Protein AF-Q9HGF5-F1 (afdb_monomer)

Structure (mmCIF, N/CA/C/O backbone):
data_AF-Q9HGF5-F1
#
_entry.id   AF-Q9HGF5-F1
#
loop_
_atom_site.group_PDB
_atom_site.id
_atom_site.type_symbol
_atom_site.label_atom_id
_atom_site.label_alt_id
_atom_site.label_comp_id
_atom_site.label_asym_id
_atom_site.label_entity_id
_atom_site.label_seq_id
_atom_site.pdbx_PDB_ins_code
_atom_site.Cartn_x
_atom_site.Cartn_y
_atom_site.Cartn_z
_atom_site.occupancy
_atom_site.B_iso_or_equiv
_atom_site.auth_seq_id
_atom_site.auth_comp_id
_atom_site.auth_asym_id
_atom_site.auth_atom_id
_atom_site.pdbx_PDB_model_num
ATOM 1 N N . ALA A 1 1 ? -7.464 1.439 -1.654 1.00 63.81 1 ALA A N 1
ATOM 2 C CA . ALA A 1 1 ? -7.317 2.682 -0.854 1.00 63.81 1 ALA A CA 1
ATOM 3 C C . ALA A 1 1 ? -8.628 3.448 -0.689 1.00 63.81 1 ALA A C 1
ATOM 5 O O . ALA A 1 1 ? -8.715 4.280 0.205 1.00 63.81 1 ALA A O 1
ATOM 6 N N . GLU A 1 2 ? -9.646 3.148 -1.495 1.00 67.62 2 GLU A N 1
ATOM 7 C CA . GLU A 1 2 ? -10.925 3.868 -1.530 1.00 67.62 2 GLU A CA 1
ATOM 8 C C . GLU A 1 2 ? -11.661 3.914 -0.186 1.00 67.62 2 GLU A C 1
ATOM 10 O O . GLU A 1 2 ? -12.255 4.931 0.147 1.00 67.62 2 GLU A O 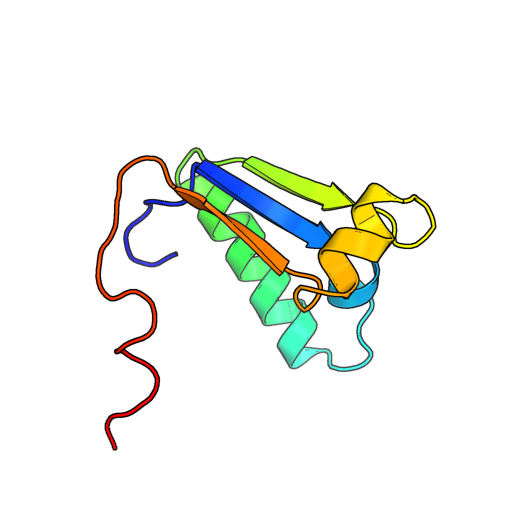1
ATOM 15 N N . TYR A 1 3 ? -11.525 2.877 0.643 1.00 75.44 3 TYR A N 1
ATOM 16 C CA . TYR A 1 3 ? -12.133 2.831 1.978 1.00 75.44 3 TYR A CA 1
ATOM 17 C C . TYR A 1 3 ? -11.296 3.493 3.093 1.00 75.44 3 TYR A C 1
ATOM 19 O O . TYR A 1 3 ? -11.695 3.475 4.257 1.00 75.44 3 TYR A O 1
ATOM 27 N N . GLY A 1 4 ? -10.095 4.015 2.797 1.00 81.94 4 GLY A N 1
ATOM 28 C CA . GLY A 1 4 ? -9.200 4.612 3.808 1.00 81.94 4 GLY A CA 1
ATOM 29 C C . GLY A 1 4 ? -8.767 3.652 4.934 1.00 81.94 4 GLY A C 1
ATOM 30 O O . GLY A 1 4 ? -8.271 4.079 5.982 1.00 81.94 4 GLY A O 1
ATOM 31 N N . ALA A 1 5 ? -8.967 2.347 4.727 1.00 89.00 5 ALA A N 1
ATOM 32 C CA . ALA A 1 5 ? -8.828 1.305 5.738 1.00 89.00 5 ALA A CA 1
ATOM 33 C C . ALA A 1 5 ? -7.384 0.831 5.955 1.00 89.00 5 ALA A C 1
ATOM 35 O O . ALA A 1 5 ? -7.123 0.086 6.894 1.00 89.00 5 ALA A O 1
ATOM 36 N N . ILE A 1 6 ? -6.441 1.243 5.107 1.00 92.81 6 ILE A N 1
ATOM 37 C CA . ILE A 1 6 ? -5.046 0.798 5.183 1.00 92.81 6 ILE A CA 1
ATOM 38 C C . ILE A 1 6 ? -4.346 1.517 6.343 1.00 92.81 6 ILE A C 1
ATOM 40 O O . ILE A 1 6 ? -4.332 2.747 6.403 1.00 92.81 6 ILE A O 1
ATOM 44 N N . ASN A 1 7 ? -3.773 0.745 7.267 1.00 93.50 7 ASN A N 1
ATOM 45 C CA . ASN A 1 7 ? -2.942 1.244 8.363 1.00 93.50 7 ASN A CA 1
ATOM 46 C C . ASN A 1 7 ? -1.461 1.237 7.975 1.00 93.50 7 ASN A C 1
ATOM 48 O O . ASN A 1 7 ? -0.781 2.249 8.103 1.00 93.50 7 ASN A O 1
ATOM 52 N N . TYR A 1 8 ? -0.983 0.108 7.451 1.00 95.31 8 TYR A N 1
ATOM 53 C CA . TYR A 1 8 ? 0.377 -0.031 6.939 1.00 95.31 8 TYR A CA 1
ATOM 54 C C . TYR A 1 8 ? 0.336 -0.562 5.514 1.00 95.31 8 TYR A C 1
ATOM 56 O O . TYR A 1 8 ? -0.298 -1.582 5.255 1.00 95.31 8 TYR A O 1
ATOM 64 N N . LEU A 1 9 ? 1.018 0.119 4.604 1.00 95.00 9 LEU A N 1
ATOM 65 C CA . LEU A 1 9 ? 1.301 -0.345 3.255 1.00 95.00 9 LEU A CA 1
ATOM 66 C C . LEU A 1 9 ? 2.763 -0.794 3.208 1.00 95.00 9 LEU A C 1
ATOM 68 O O . LEU A 1 9 ? 3.648 -0.057 3.636 1.00 95.00 9 LEU A O 1
ATOM 72 N N . LEU A 1 10 ? 3.005 -2.003 2.719 1.00 94.75 10 LEU A N 1
ATOM 73 C CA . LEU A 1 10 ? 4.314 -2.643 2.634 1.00 94.75 10 LEU A CA 1
ATOM 74 C C . LEU A 1 10 ? 4.620 -2.821 1.145 1.00 94.75 10 LEU A C 1
ATOM 76 O O . LEU A 1 10 ? 3.842 -3.467 0.446 1.00 94.75 10 LEU A O 1
ATOM 80 N N . LEU A 1 11 ? 5.717 -2.251 0.652 1.00 94.19 11 LEU A N 1
ATOM 81 C CA . LEU A 1 11 ? 6.155 -2.425 -0.736 1.00 94.19 11 LEU A CA 1
ATOM 82 C C . LEU A 1 11 ? 7.623 -2.827 -0.790 1.00 94.19 11 LEU A C 1
ATOM 84 O O . LEU A 1 11 ? 8.405 -2.423 0.070 1.00 94.19 11 LEU A O 1
ATOM 88 N N . THR A 1 12 ? 8.018 -3.556 -1.826 1.00 94.38 12 THR A N 1
ATOM 89 C CA . THR A 1 12 ? 9.434 -3.768 -2.130 1.00 94.38 12 THR A CA 1
ATOM 90 C C . THR A 1 12 ? 9.997 -2.646 -3.002 1.00 94.38 12 THR A C 1
ATOM 92 O O . THR A 1 12 ? 9.295 -2.030 -3.811 1.00 94.38 12 THR A O 1
ATOM 95 N N . ASP A 1 13 ? 11.294 -2.376 -2.863 1.00 91.69 13 ASP A N 1
ATOM 96 C CA . ASP A 1 13 ? 12.026 -1.448 -3.731 1.00 91.69 13 ASP A CA 1
ATOM 97 C C . ASP A 1 13 ? 11.936 -1.839 -5.214 1.00 91.69 13 ASP A C 1
ATOM 99 O O . ASP A 1 13 ? 11.843 -0.965 -6.077 1.00 91.69 13 ASP A O 1
ATOM 103 N N . LYS A 1 14 ? 11.868 -3.137 -5.513 1.00 89.75 14 LYS A N 1
ATOM 104 C CA . LYS A 1 14 ? 11.679 -3.681 -6.863 1.00 89.75 14 LYS A CA 1
ATOM 105 C C . LYS A 1 14 ? 10.368 -3.242 -7.522 1.00 89.75 14 LYS A C 1
ATOM 107 O O . LYS A 1 14 ? 10.387 -2.863 -8.691 1.00 89.75 14 LYS A O 1
ATOM 112 N N . VAL A 1 15 ? 9.249 -3.219 -6.790 1.00 86.50 15 VAL A N 1
ATOM 113 C CA . VAL A 1 15 ? 7.952 -2.745 -7.320 1.00 86.50 15 VAL A CA 1
ATOM 114 C C . VAL A 1 15 ? 8.028 -1.264 -7.710 1.00 86.50 15 VAL A C 1
ATOM 116 O O . VAL A 1 15 ? 7.519 -0.860 -8.760 1.00 86.50 15 VAL A O 1
ATOM 119 N N . LEU A 1 16 ? 8.733 -0.460 -6.908 1.00 83.75 16 LEU A N 1
ATOM 120 C CA . LEU A 1 16 ? 8.927 0.971 -7.160 1.00 83.75 16 LEU A CA 1
ATOM 121 C C . LEU A 1 16 ? 9.917 1.275 -8.292 1.00 83.75 16 LEU A C 1
ATOM 123 O O . LEU A 1 16 ? 9.836 2.353 -8.876 1.00 83.75 16 LEU A O 1
ATOM 127 N N . HIS A 1 17 ? 10.818 0.349 -8.617 1.00 83.00 17 HIS A N 1
ATOM 128 C CA . HIS A 1 17 ? 11.795 0.483 -9.704 1.00 83.00 17 HIS A CA 1
ATOM 129 C C . HIS A 1 17 ? 11.425 -0.332 -10.952 1.00 83.00 17 HIS A C 1
ATOM 131 O O . HIS A 1 17 ? 12.280 -0.565 -11.802 1.00 83.00 17 HIS A O 1
ATOM 137 N N . SER A 1 18 ? 10.167 -0.760 -11.081 1.00 79.25 18 SER A N 1
ATOM 138 C CA . SER A 1 18 ? 9.697 -1.469 -12.274 1.00 79.25 18 SER A CA 1
ATOM 139 C C . SER A 1 18 ? 9.820 -0.609 -13.545 1.00 79.25 18 SER A C 1
ATOM 141 O O . SER A 1 18 ? 9.582 0.602 -13.522 1.00 79.25 18 SER A O 1
ATOM 143 N N . ASP A 1 19 ? 10.178 -1.247 -14.667 1.00 78.31 19 ASP A N 1
ATOM 144 C CA . ASP A 1 19 ? 10.335 -0.595 -15.983 1.00 78.31 19 ASP A CA 1
ATOM 145 C C . ASP A 1 19 ? 9.019 -0.008 -16.526 1.00 78.31 19 ASP A C 1
ATOM 147 O O . ASP A 1 19 ? 9.011 0.877 -17.386 1.00 78.31 19 ASP A O 1
ATOM 151 N N . ASP A 1 20 ? 7.885 -0.471 -16.003 1.00 85.19 20 ASP A N 1
ATOM 152 C CA . ASP A 1 20 ? 6.566 0.031 -16.351 1.00 85.19 20 ASP A CA 1
ATOM 153 C C . ASP A 1 20 ? 6.250 1.324 -15.578 1.00 85.19 20 ASP A C 1
ATOM 155 O O . ASP A 1 20 ? 5.864 1.340 -14.404 1.00 85.19 20 ASP A O 1
ATOM 159 N N . ILE A 1 21 ? 6.388 2.448 -16.284 1.00 84.69 21 ILE A N 1
ATOM 160 C CA . ILE A 1 21 ? 6.122 3.795 -15.764 1.00 84.69 21 ILE A CA 1
ATOM 161 C C . ILE A 1 21 ? 4.671 3.940 -15.274 1.00 84.69 21 ILE A C 1
ATOM 163 O O . ILE A 1 21 ? 4.429 4.654 -14.294 1.00 84.69 21 ILE A O 1
ATOM 167 N N . ALA A 1 22 ? 3.707 3.279 -15.924 1.00 85.25 22 ALA A N 1
ATOM 168 C CA . ALA A 1 22 ? 2.301 3.359 -15.540 1.00 85.25 22 ALA A CA 1
ATOM 169 C C . ALA A 1 22 ? 2.055 2.619 -14.219 1.00 85.25 22 ALA A C 1
ATOM 171 O O . ALA A 1 22 ? 1.412 3.172 -13.319 1.00 85.25 22 ALA A O 1
ATOM 172 N N . HIS A 1 23 ? 2.636 1.427 -14.060 1.00 83.88 23 HIS A N 1
ATOM 173 C CA . HIS A 1 23 ? 2.600 0.690 -12.795 1.00 83.88 23 HIS A CA 1
ATOM 174 C C . HIS A 1 23 ? 3.254 1.475 -11.660 1.00 83.88 23 HIS A C 1
ATOM 176 O O . HIS A 1 23 ? 2.634 1.677 -10.613 1.00 83.88 23 HIS A O 1
ATOM 182 N N . ARG A 1 24 ? 4.458 2.010 -11.882 1.00 86.06 24 ARG A N 1
ATOM 183 C CA . ARG A 1 24 ? 5.163 2.828 -10.885 1.00 86.06 24 ARG A CA 1
ATOM 184 C C . ARG A 1 24 ? 4.342 4.042 -10.447 1.00 86.06 24 ARG A C 1
ATOM 186 O O . ARG A 1 24 ? 4.232 4.320 -9.254 1.00 86.06 24 ARG A O 1
ATOM 193 N N . GLY A 1 25 ? 3.711 4.735 -11.396 1.00 87.25 25 GLY A N 1
ATOM 194 C CA . GLY A 1 25 ? 2.832 5.868 -11.104 1.00 87.25 25 GLY A CA 1
ATOM 195 C C . GLY A 1 25 ? 1.610 5.489 -10.260 1.00 87.25 25 GLY A C 1
ATOM 196 O O . GLY A 1 25 ? 1.201 6.266 -9.396 1.00 87.25 25 GLY A O 1
ATOM 197 N N . LYS A 1 26 ? 1.042 4.294 -10.468 1.00 89.75 26 LYS A N 1
ATOM 198 C CA . LYS A 1 26 ? -0.084 3.780 -9.671 1.00 89.75 26 LYS A CA 1
ATOM 199 C C . LYS A 1 26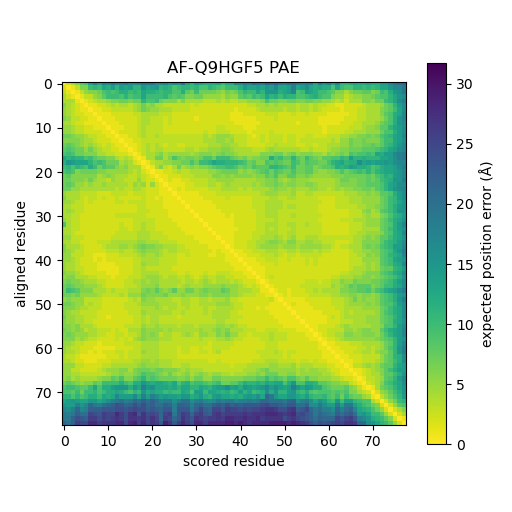 ? 0.324 3.533 -8.217 1.00 89.75 26 LYS A C 1
ATOM 201 O O . LYS A 1 26 ? -0.394 3.965 -7.319 1.00 89.75 26 LYS A O 1
ATOM 206 N N . TYR A 1 27 ? 1.472 2.896 -7.981 1.00 90.44 27 TYR A N 1
ATOM 207 C CA . TYR A 1 27 ? 1.949 2.614 -6.622 1.00 90.44 27 TYR A CA 1
ATOM 208 C C . TYR A 1 27 ? 2.368 3.874 -5.866 1.00 90.44 27 TYR A C 1
ATOM 210 O O . TYR A 1 27 ? 2.047 3.992 -4.688 1.00 90.44 27 TYR A O 1
ATOM 218 N N . LEU A 1 28 ? 2.988 4.848 -6.541 1.00 90.75 28 LEU A N 1
ATOM 219 C CA . LEU A 1 28 ? 3.287 6.152 -5.937 1.00 90.75 28 LEU A CA 1
ATOM 220 C C . LEU A 1 28 ? 2.006 6.867 -5.486 1.00 90.75 28 LEU A C 1
ATOM 222 O O . LEU A 1 28 ? 1.892 7.249 -4.327 1.00 90.75 28 LEU A O 1
ATOM 226 N N . LYS A 1 29 ? 0.991 6.942 -6.358 1.00 91.94 29 LYS A N 1
ATOM 227 C CA . LYS A 1 29 ? -0.317 7.520 -5.995 1.00 91.94 29 LYS A CA 1
ATOM 228 C C . LYS A 1 29 ? -1.006 6.758 -4.863 1.00 91.94 29 LYS A C 1
ATOM 230 O O . LYS A 1 29 ? -1.685 7.362 -4.036 1.00 91.94 29 LYS A O 1
ATOM 235 N N . LEU A 1 30 ? -0.869 5.432 -4.836 1.00 91.38 30 LEU A N 1
ATOM 236 C CA . LEU A 1 30 ? -1.408 4.605 -3.760 1.00 91.38 30 LEU A CA 1
ATOM 237 C C . LEU A 1 30 ? -0.725 4.930 -2.428 1.00 91.38 30 LEU A C 1
ATOM 239 O O . LEU A 1 30 ? -1.408 5.045 -1.414 1.00 91.38 30 LEU A O 1
ATOM 243 N N . MET A 1 31 ? 0.596 5.108 -2.451 1.00 92.44 31 MET A N 1
ATOM 244 C CA . MET A 1 31 ? 1.399 5.495 -1.297 1.00 92.44 31 MET A CA 1
ATOM 245 C C . MET A 1 31 ? 0.928 6.842 -0.735 1.00 92.44 31 MET A C 1
ATOM 247 O O . MET A 1 31 ? 0.528 6.905 0.428 1.00 92.44 31 MET A O 1
ATOM 251 N N . ASP A 1 32 ? 0.825 7.857 -1.600 1.00 93.12 32 ASP A N 1
ATOM 252 C CA . ASP A 1 32 ? 0.313 9.187 -1.247 1.00 93.12 32 ASP A CA 1
ATOM 253 C C . ASP A 1 32 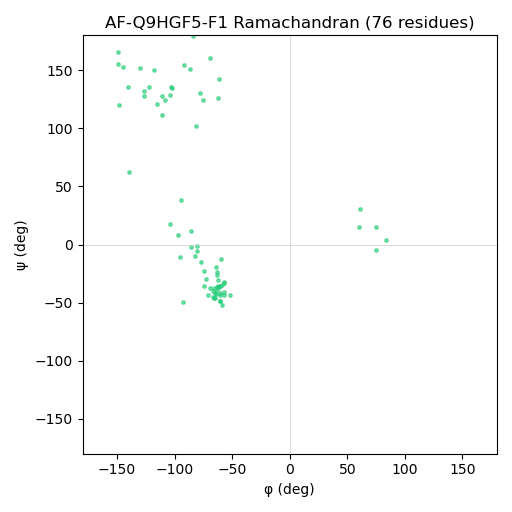? -1.108 9.116 -0.659 1.00 93.12 32 ASP A C 1
ATOM 255 O O . ASP A 1 32 ? -1.436 9.791 0.320 1.00 93.12 32 ASP A O 1
ATOM 259 N N . SER A 1 33 ? -1.971 8.273 -1.237 1.00 92.81 33 SER A N 1
ATOM 260 C CA . SER A 1 33 ? -3.346 8.080 -0.766 1.00 92.81 33 SER A CA 1
ATOM 261 C C . SER A 1 33 ? -3.404 7.429 0.620 1.00 92.81 33 SER A C 1
ATOM 263 O O . SER A 1 33 ? -4.219 7.830 1.453 1.00 92.81 33 SER A O 1
ATOM 265 N N . VAL A 1 34 ? -2.549 6.441 0.899 1.00 93.12 34 VAL A N 1
ATOM 266 C CA . VAL A 1 34 ? -2.485 5.792 2.218 1.00 93.12 34 VAL A CA 1
ATOM 267 C C . VAL A 1 34 ? -1.996 6.771 3.280 1.00 93.12 34 VAL A C 1
ATOM 269 O O . VAL A 1 34 ? -2.614 6.860 4.343 1.00 93.12 34 VAL A O 1
ATOM 272 N N . GLU A 1 35 ? -0.944 7.533 2.987 1.00 92.81 35 GLU A N 1
ATOM 273 C CA . GLU A 1 35 ? -0.403 8.534 3.912 1.00 92.81 35 GLU A CA 1
ATOM 274 C C . GLU A 1 35 ? -1.405 9.665 4.178 1.00 92.81 35 GLU A C 1
ATOM 276 O O . GLU A 1 35 ? -1.632 10.035 5.332 1.00 92.81 35 GLU A O 1
ATOM 281 N N . SER A 1 36 ? -2.106 10.137 3.141 1.00 92.69 36 SER A N 1
ATOM 282 C CA . SER A 1 36 ? -3.168 11.149 3.275 1.00 92.69 36 SER A CA 1
ATOM 283 C C . SER A 1 36 ? -4.344 10.668 4.136 1.00 92.69 36 SER A C 1
ATOM 285 O O . SER A 1 36 ? -4.974 11.463 4.829 1.00 92.69 36 SER A O 1
ATOM 287 N N . ASN A 1 37 ? -4.616 9.360 4.141 1.00 90.94 37 ASN A N 1
ATOM 288 C CA . ASN A 1 37 ? -5.637 8.724 4.979 1.00 90.94 37 ASN A CA 1
ATOM 289 C C . ASN A 1 37 ? -5.127 8.360 6.392 1.00 90.94 37 ASN A C 1
ATOM 291 O O . ASN A 1 37 ? -5.788 7.615 7.129 1.00 90.94 37 ASN A O 1
ATOM 295 N N . GLY A 1 38 ? -3.943 8.847 6.781 1.00 90.81 38 GLY A N 1
ATOM 296 C CA . GLY A 1 38 ? -3.339 8.623 8.096 1.00 90.81 38 GLY A CA 1
ATOM 297 C C . GLY A 1 38 ? -2.757 7.221 8.297 1.00 90.81 38 GLY A C 1
ATOM 298 O O . GLY A 1 38 ? -2.541 6.814 9.438 1.00 90.81 38 GLY A O 1
ATOM 299 N N . GLY A 1 39 ? -2.558 6.461 7.217 1.00 92.88 39 GLY A N 1
ATOM 300 C CA . GLY A 1 39 ? -1.761 5.237 7.225 1.00 92.88 39 GLY A CA 1
ATOM 301 C C . GLY A 1 39 ? -0.269 5.536 7.056 1.00 92.88 39 GLY A C 1
ATOM 302 O O . GLY A 1 39 ? 0.147 6.685 6.920 1.00 92.88 39 GLY A O 1
ATOM 303 N N . LYS A 1 40 ? 0.554 4.490 7.064 1.00 94.94 40 LYS A N 1
ATOM 304 C CA . LYS A 1 40 ? 2.002 4.573 6.841 1.00 94.94 40 LYS A CA 1
ATOM 305 C C . LYS A 1 40 ? 2.402 3.696 5.671 1.00 94.94 40 LYS A C 1
ATOM 307 O O . LYS A 1 40 ? 1.989 2.541 5.613 1.00 94.94 40 LYS A O 1
ATOM 312 N N . ALA A 1 41 ? 3.247 4.210 4.790 1.00 94.88 41 ALA A N 1
ATOM 313 C CA . ALA A 1 41 ? 3.874 3.414 3.751 1.00 94.88 41 ALA A CA 1
ATOM 314 C C . ALA A 1 41 ? 5.325 3.079 4.113 1.00 94.88 41 ALA A C 1
ATOM 316 O O . ALA A 1 41 ? 6.080 3.929 4.581 1.00 94.88 41 ALA A O 1
ATOM 317 N N . LEU A 1 42 ? 5.703 1.819 3.920 1.00 93.94 42 LEU A N 1
ATOM 318 C CA . LEU A 1 42 ? 7.017 1.275 4.240 1.00 93.94 42 LEU A CA 1
ATOM 319 C C . LEU A 1 42 ? 7.586 0.582 3.006 1.00 93.94 42 LEU A C 1
ATOM 321 O O . LEU A 1 42 ? 6.905 -0.228 2.375 1.00 93.94 42 LEU A O 1
ATOM 325 N N . VAL A 1 43 ? 8.845 0.883 2.697 1.00 93.62 43 VAL A N 1
ATOM 326 C CA . VAL A 1 43 ? 9.576 0.270 1.587 1.00 93.62 43 VAL A CA 1
ATOM 327 C C . VAL A 1 43 ? 10.636 -0.674 2.146 1.00 93.62 43 VAL A C 1
ATOM 329 O O . VAL A 1 43 ? 11.477 -0.265 2.947 1.00 93.62 43 VAL A O 1
ATOM 332 N N . PHE A 1 44 ? 10.598 -1.932 1.716 1.00 93.88 44 PHE A N 1
ATOM 333 C CA . PHE A 1 44 ? 11.558 -2.972 2.071 1.00 93.88 44 PHE A CA 1
ATOM 334 C C . PHE A 1 44 ? 12.514 -3.208 0.913 1.00 93.88 44 PHE A C 1
ATOM 336 O O . PHE A 1 44 ? 12.094 -3.323 -0.237 1.00 93.88 44 PHE A O 1
ATOM 343 N N . SER A 1 45 ? 13.805 -3.311 1.214 1.00 92.69 45 SER A N 1
ATOM 344 C CA . SER A 1 45 ? 14.762 -3.705 0.190 1.00 92.69 45 SER A CA 1
ATOM 345 C C . SER A 1 45 ? 14.703 -5.208 -0.037 1.00 92.69 45 SER A C 1
ATOM 347 O O . SER A 1 45 ? 14.808 -5.983 0.915 1.00 92.69 45 SER A O 1
ATOM 349 N N . THR A 1 46 ? 14.605 -5.607 -1.301 1.00 91.38 46 THR A N 1
ATOM 350 C CA . THR A 1 46 ? 14.722 -7.004 -1.753 1.00 91.38 46 THR A CA 1
ATOM 351 C C . THR A 1 46 ? 16.071 -7.647 -1.418 1.00 91.38 46 THR A C 1
ATOM 353 O O . THR A 1 46 ? 16.199 -8.862 -1.471 1.00 91.38 46 THR A O 1
ATOM 356 N N . LEU A 1 47 ? 17.069 -6.857 -1.006 1.00 91.88 47 LEU A N 1
ATOM 357 C CA . LEU A 1 47 ? 18.368 -7.335 -0.519 1.00 91.88 47 LEU A CA 1
ATOM 358 C C . LEU A 1 47 ? 18.350 -7.808 0.948 1.00 91.88 47 LEU A C 1
ATOM 360 O O . LEU A 1 47 ? 19.383 -8.218 1.477 1.00 91.88 47 LEU A O 1
ATOM 364 N N . HIS A 1 48 ? 17.207 -7.717 1.628 1.00 93.25 48 HIS A N 1
ATOM 365 C CA . HIS A 1 48 ? 17.017 -8.175 3.001 1.00 93.25 48 HIS A CA 1
ATOM 366 C C . HIS A 1 48 ? 15.960 -9.285 3.046 1.00 93.25 48 HIS A C 1
ATOM 368 O O . HIS A 1 48 ? 15.016 -9.260 2.260 1.00 93.25 48 HIS A O 1
ATOM 374 N N . SER A 1 49 ? 16.063 -10.211 4.005 1.00 93.19 49 SER A N 1
ATOM 375 C CA . SER A 1 49 ? 15.155 -11.367 4.125 1.00 93.19 49 SER A CA 1
ATOM 376 C C . SER A 1 49 ? 13.673 -10.976 4.120 1.00 93.19 49 SER A C 1
ATOM 378 O O . SER A 1 49 ? 12.885 -11.561 3.392 1.00 93.19 49 SER A O 1
ATOM 380 N N . LEU A 1 50 ? 13.312 -9.917 4.852 1.00 90.75 50 LEU A N 1
ATOM 381 C CA . LEU A 1 50 ? 11.944 -9.375 4.861 1.00 90.75 50 LEU A CA 1
ATOM 382 C C . LEU A 1 50 ? 11.464 -8.894 3.482 1.00 90.75 50 LEU A C 1
ATOM 384 O O . LEU A 1 50 ? 10.284 -9.007 3.167 1.00 90.75 50 LEU A O 1
ATOM 388 N N . GLY A 1 51 ? 12.358 -8.319 2.676 1.00 92.56 51 GLY A N 1
ATOM 389 C CA . GLY A 1 51 ? 12.019 -7.891 1.322 1.00 92.56 51 GLY A CA 1
ATOM 390 C C . GLY A 1 51 ? 11.895 -9.069 0.364 1.00 92.56 51 GLY A C 1
ATOM 391 O O . GLY A 1 51 ? 11.016 -9.040 -0.487 1.00 92.56 51 GLY A O 1
ATOM 392 N N . GLU A 1 52 ? 12.718 -10.110 0.526 1.00 94.12 52 GLU A N 1
ATOM 393 C CA . GLU A 1 52 ? 12.613 -11.350 -0.254 1.00 94.12 52 GLU A CA 1
ATOM 394 C C . GLU A 1 52 ? 11.295 -12.086 0.034 1.00 94.12 52 GLU A C 1
ATOM 396 O O . GLU A 1 52 ? 10.584 -12.458 -0.898 1.00 94.12 52 GLU A O 1
ATOM 401 N N . GLU A 1 53 ? 10.916 -12.222 1.309 1.00 94.25 53 GLU A N 1
ATOM 402 C CA . GLU A 1 53 ? 9.628 -12.808 1.712 1.00 94.25 53 GLU A CA 1
ATOM 403 C C . GLU A 1 53 ? 8.439 -12.008 1.164 1.00 94.25 53 GLU A C 1
ATOM 405 O O . GLU A 1 53 ? 7.482 -12.584 0.644 1.00 94.25 53 GLU A O 1
ATOM 410 N N . LEU A 1 54 ? 8.501 -10.674 1.228 1.00 93.38 54 LEU A N 1
ATOM 411 C CA . LEU A 1 54 ? 7.454 -9.826 0.665 1.00 93.38 54 LEU A CA 1
ATOM 412 C C . LEU A 1 54 ? 7.389 -9.942 -0.866 1.00 93.38 54 LEU A C 1
ATOM 414 O O . LEU A 1 54 ? 6.291 -9.949 -1.418 1.00 93.38 54 LEU A O 1
ATOM 418 N N . ASP A 1 55 ? 8.527 -10.066 -1.556 1.00 92.25 55 ASP A N 1
ATOM 419 C CA . ASP A 1 55 ? 8.580 -10.256 -3.015 1.00 92.25 55 ASP A CA 1
ATOM 420 C C . ASP A 1 55 ? 7.925 -11.581 -3.441 1.00 92.25 55 ASP A C 1
ATOM 422 O O . ASP A 1 55 ? 7.213 -11.622 -4.446 1.00 92.25 55 ASP A O 1
ATOM 426 N N . GLN A 1 56 ? 8.072 -12.643 -2.637 1.00 92.94 56 GLN A N 1
ATOM 427 C CA . GLN A 1 56 ? 7.360 -13.914 -2.846 1.00 92.94 56 GLN A CA 1
ATOM 428 C C . GLN A 1 56 ? 5.834 -13.763 -2.723 1.00 92.94 56 GLN A C 1
ATOM 430 O O . GLN A 1 56 ? 5.088 -14.503 -3.364 1.00 92.94 56 GLN A O 1
ATOM 435 N N . LEU A 1 57 ? 5.367 -12.769 -1.962 1.00 92.00 57 LEU A N 1
ATOM 436 C CA . LEU A 1 57 ? 3.963 -12.367 -1.843 1.00 92.00 57 LEU A CA 1
ATOM 437 C C . LEU A 1 57 ? 3.604 -11.226 -2.811 1.00 92.00 57 LEU A C 1
ATOM 439 O O . LEU A 1 57 ? 2.839 -10.334 -2.458 1.00 92.00 57 LEU A O 1
ATOM 443 N N . THR A 1 58 ? 4.147 -11.243 -4.033 1.00 89.06 58 THR A N 1
ATOM 444 C CA . THR A 1 58 ? 3.966 -10.233 -5.105 1.00 89.06 58 THR A CA 1
ATOM 445 C C . THR A 1 58 ? 4.708 -8.904 -4.922 1.00 89.06 58 THR A C 1
ATOM 447 O O . THR A 1 58 ? 4.697 -8.070 -5.826 1.00 89.06 58 THR A O 1
ATOM 450 N N . GLY A 1 59 ? 5.379 -8.692 -3.788 1.00 89.69 59 GLY A N 1
ATOM 451 C CA . GLY A 1 59 ? 6.131 -7.468 -3.502 1.00 89.69 59 GLY A CA 1
ATOM 452 C C . GLY A 1 59 ? 5.288 -6.320 -2.946 1.00 89.69 59 GLY A C 1
A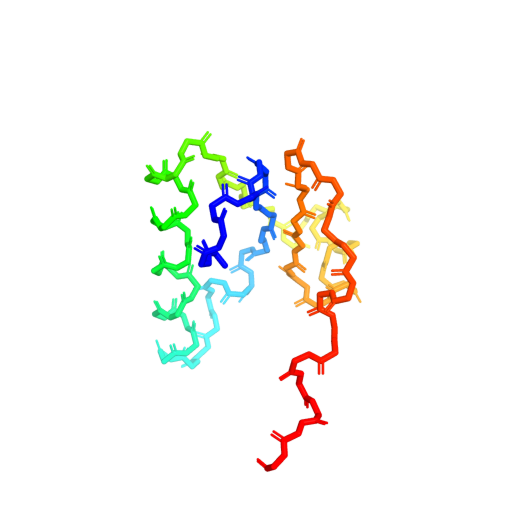TOM 453 O O . GLY A 1 59 ? 5.815 -5.229 -2.718 1.00 89.69 59 GLY A O 1
ATOM 454 N N . ILE A 1 60 ? 3.995 -6.548 -2.698 1.00 91.62 60 ILE A N 1
ATOM 455 C CA . ILE A 1 60 ? 3.098 -5.584 -2.060 1.00 91.62 60 ILE A CA 1
ATOM 456 C C . ILE A 1 60 ? 2.146 -6.274 -1.083 1.00 91.62 60 ILE A C 1
ATOM 458 O O . ILE A 1 60 ? 1.545 -7.297 -1.389 1.00 91.62 60 ILE A O 1
ATOM 462 N N . ALA A 1 61 ? 1.975 -5.680 0.095 1.00 93.12 61 ALA A N 1
ATOM 463 C CA . ALA A 1 61 ? 1.021 -6.137 1.097 1.00 93.12 61 ALA A CA 1
ATOM 464 C C . ALA A 1 61 ? 0.497 -4.960 1.926 1.00 93.12 61 ALA A C 1
ATOM 466 O O . ALA A 1 61 ? 1.053 -3.859 1.908 1.00 93.12 61 ALA A O 1
ATOM 467 N N . CYS A 1 62 ? -0.582 -5.174 2.679 1.00 93.31 62 CYS A N 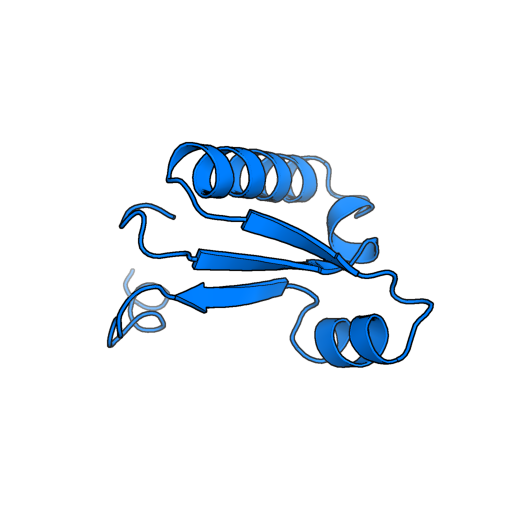1
ATOM 468 C CA . CYS A 1 62 ? -1.089 -4.158 3.591 1.00 93.31 62 CYS A CA 1
ATOM 469 C C . CYS A 1 62 ? -1.683 -4.746 4.872 1.00 93.31 62 CYS A C 1
ATOM 471 O O . CYS A 1 62 ? -2.166 -5.874 4.902 1.00 93.31 62 CYS A O 1
ATOM 473 N N . ILE A 1 63 ? -1.646 -3.947 5.937 1.00 93.12 63 ILE A N 1
ATOM 474 C CA . ILE A 1 63 ? -2.307 -4.211 7.214 1.00 93.12 63 ILE A CA 1
ATOM 475 C C . ILE A 1 63 ? -3.433 -3.197 7.354 1.00 93.12 63 ILE A C 1
ATOM 477 O O . ILE A 1 63 ? -3.208 -1.988 7.229 1.00 93.12 63 ILE A O 1
ATOM 481 N N . LEU A 1 64 ? -4.639 -3.680 7.631 1.00 92.88 64 LEU A N 1
ATOM 482 C CA . LEU A 1 64 ? -5.836 -2.852 7.732 1.00 92.88 64 LEU A CA 1
ATOM 483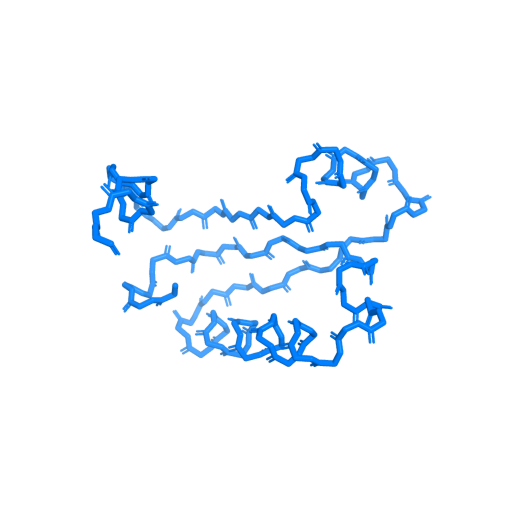 C C . LEU A 1 64 ? -6.092 -2.387 9.170 1.00 92.88 64 LEU A C 1
ATOM 485 O O . LEU A 1 64 ? -5.668 -3.017 10.138 1.00 92.88 64 LEU A O 1
ATOM 489 N N . LYS A 1 65 ? -6.792 -1.260 9.308 1.00 90.31 65 LYS A N 1
ATOM 490 C CA . LYS A 1 65 ? -7.227 -0.681 10.591 1.00 90.31 65 LYS A CA 1
ATOM 491 C C . LYS A 1 65 ? -8.362 -1.489 11.228 1.00 90.31 65 LYS A C 1
ATOM 493 O O . LYS A 1 65 ? -8.502 -1.499 12.445 1.00 90.31 65 LYS A O 1
ATOM 498 N N . TYR A 1 66 ? -9.175 -2.130 10.399 1.00 89.38 66 TYR A N 1
ATOM 499 C CA . TYR A 1 66 ? -10.317 -2.953 10.774 1.00 89.38 66 TYR A CA 1
ATOM 500 C C . TYR A 1 66 ? -10.486 -4.064 9.730 1.00 89.38 66 TYR A C 1
ATOM 502 O O . TYR A 1 66 ? -10.015 -3.902 8.599 1.00 89.38 66 TYR A O 1
ATOM 510 N N . PRO A 1 67 ? -11.110 -5.198 10.088 1.00 87.00 67 PRO A N 1
ATOM 511 C CA . PRO A 1 67 ? -11.360 -6.266 9.132 1.00 87.00 67 PRO A CA 1
ATOM 512 C C . PRO A 1 67 ? -12.279 -5.759 8.017 1.00 87.00 67 PRO A C 1
ATOM 514 O O . PRO A 1 67 ? -13.357 -5.233 8.291 1.00 87.00 67 PRO A O 1
ATOM 517 N N . LEU A 1 68 ? -11.841 -5.923 6.772 1.00 84.50 68 LEU A N 1
ATOM 518 C CA . LEU A 1 68 ? -12.678 -5.785 5.587 1.00 84.50 68 LEU A CA 1
ATOM 519 C C . LEU A 1 68 ? -12.833 -7.184 4.981 1.00 84.50 68 LEU A C 1
ATOM 521 O O . LEU A 1 68 ? -11.825 -7.740 4.540 1.00 84.50 68 LEU A O 1
ATOM 525 N N . PRO A 1 69 ? -14.033 -7.784 5.028 1.00 81.81 69 PRO A N 1
ATOM 526 C CA . PRO A 1 69 ? -14.304 -9.012 4.293 1.00 81.81 69 PRO A CA 1
ATOM 527 C C . PRO A 1 69 ? -14.338 -8.737 2.780 1.00 81.81 69 PRO A C 1
ATOM 529 O O . PRO A 1 69 ? -14.477 -7.586 2.363 1.00 81.81 69 PRO A O 1
ATOM 532 N N . ASP A 1 70 ? -14.178 -9.797 1.987 1.00 78.56 70 ASP A N 1
ATOM 533 C CA . ASP A 1 70 ? -14.447 -9.815 0.540 1.00 78.56 70 ASP A CA 1
ATOM 5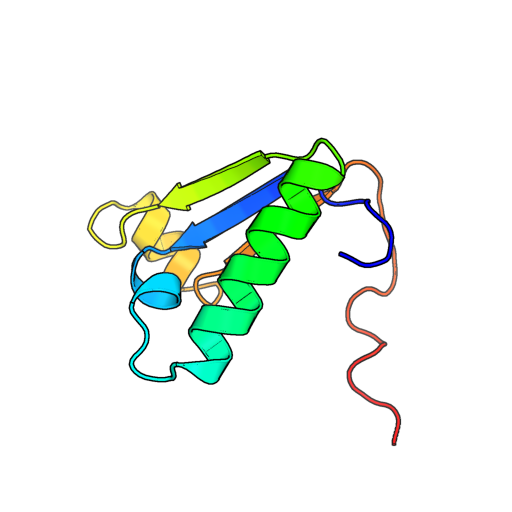34 C C . ASP A 1 70 ? -13.610 -8.838 -0.313 1.00 78.56 70 ASP A C 1
ATOM 536 O O . ASP A 1 70 ? -14.027 -8.373 -1.369 1.00 78.56 70 ASP A O 1
ATOM 540 N N . LEU A 1 71 ? -12.375 -8.550 0.114 1.00 71.56 71 LEU A N 1
ATOM 541 C CA . LEU A 1 71 ? -11.439 -7.676 -0.617 1.00 71.56 71 LEU A CA 1
ATOM 542 C C . LEU A 1 71 ? -11.038 -8.212 -2.000 1.00 71.56 71 LEU A C 1
ATOM 544 O O . LEU A 1 71 ? -10.630 -7.433 -2.861 1.00 71.56 71 LEU A O 1
ATOM 548 N N . ASP A 1 72 ? -11.135 -9.527 -2.189 1.00 68.19 72 ASP A N 1
ATOM 549 C CA . ASP A 1 72 ? -10.713 -10.223 -3.404 1.00 68.19 72 ASP A CA 1
ATOM 550 C C . ASP A 1 72 ? -11.872 -10.439 -4.398 1.00 68.19 72 ASP A C 1
ATOM 552 O O . ASP A 1 72 ? -11.627 -10.814 -5.547 1.00 68.19 72 ASP A O 1
ATOM 556 N N . GLU A 1 73 ? -13.125 -10.191 -3.991 1.00 59.81 73 GLU A N 1
ATOM 557 C CA . GLU A 1 73 ? -14.315 -10.477 -4.812 1.00 59.81 73 GLU A CA 1
ATOM 558 C C . GLU A 1 73 ? -14.553 -9.439 -5.927 1.00 59.81 73 GLU A C 1
ATOM 560 O O . GLU A 1 73 ? -15.237 -9.730 -6.902 1.00 59.81 73 GLU A O 1
ATOM 565 N N . ASP A 1 74 ? -13.907 -8.271 -5.867 1.00 55.75 74 ASP A N 1
ATOM 566 C CA . ASP A 1 74 ? -14.091 -7.181 -6.844 1.00 55.75 74 ASP A CA 1
ATOM 567 C C . ASP A 1 74 ? -13.291 -7.371 -8.159 1.00 55.75 74 ASP A C 1
ATOM 569 O O . ASP A 1 74 ? -13.436 -6.598 -9.100 1.00 55.75 74 ASP A O 1
ATOM 573 N N . ASN A 1 75 ? -12.443 -8.408 -8.267 1.00 50.09 75 ASN A N 1
ATOM 574 C CA . ASN A 1 75 ? -11.637 -8.680 -9.477 1.00 50.09 75 ASN A CA 1
ATOM 575 C C . ASN A 1 75 ? -12.240 -9.732 -10.433 1.00 50.09 75 ASN A C 1
ATOM 577 O O . ASN A 1 75 ? -11.570 -10.133 -11.384 1.00 50.09 75 ASN A O 1
ATOM 581 N N . ASN A 1 76 ? -13.480 -10.181 -10.213 1.00 49.38 76 ASN A N 1
ATOM 582 C CA . ASN A 1 76 ? 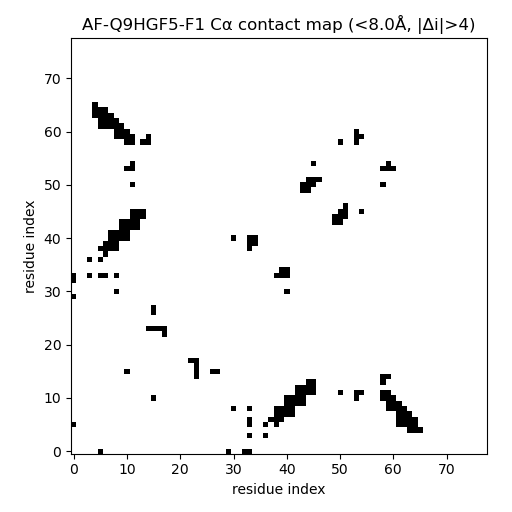-14.189 -11.092 -11.120 1.00 49.38 76 ASN A CA 1
ATOM 583 C C . ASN A 1 76 ? -15.674 -10.719 -11.267 1.00 49.38 76 ASN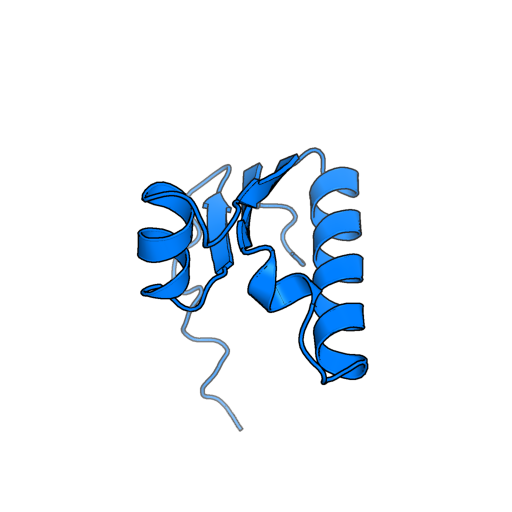 A C 1
ATOM 585 O O . ASN A 1 76 ? -16.541 -11.535 -10.983 1.00 49.38 76 ASN A O 1
ATOM 589 N N . GLU A 1 77 ? -15.991 -9.531 -11.781 1.00 41.16 77 GLU A N 1
ATOM 590 C CA . GLU A 1 77 ? -17.268 -9.343 -12.479 1.00 41.16 77 GLU A CA 1
ATOM 591 C C . GLU A 1 77 ? -17.134 -8.301 -13.608 1.00 41.16 77 GLU A C 1
ATOM 593 O O . GLU A 1 77 ? -16.791 -7.148 -13.361 1.00 41.16 77 GLU A O 1
ATOM 598 N N . VAL A 1 78 ? -17.426 -8.793 -14.826 1.00 36.19 78 VAL A N 1
ATOM 599 C CA . VAL A 1 78 ? -17.484 -8.214 -16.197 1.00 36.19 78 VAL A CA 1
ATOM 600 C C . VAL A 1 78 ? -16.195 -7.923 -16.980 1.00 36.19 78 VAL A C 1
ATOM 602 O O . VAL A 1 78 ? -15.507 -6.910 -16.745 1.00 36.19 78 VAL A O 1
#

Nearest PDB structures (foldseek):
  2vgm-assembly1_A  TM=9.968E-01  e=6.663E-11  Saccharomyces cerevisiae S288C
  2vgn-assembly2_B  TM=9.906E-01  e=9.374E-11  Saccharomyces cerevisiae S288C
  2vgn-assembly1_A  TM=9.850E-01  e=3.931E-10  Saccharomyces cerevisiae S288C
  1x52-assembly1_A  TM=9.452E-01  e=1.115E-08  Homo sapiens
  3wxm-assembly3_F  TM=9.291E-01  e=1.028E-05  Aeropyrum pernix K1

Solvent-accessible surface area (backbone atoms only — not comparable to full-atom values): 4561 Å² total; per-residue (Å²): 116,92,80,50,45,48,38,36,40,42,33,23,50,61,59,66,64,42,89,48,64,69,60,28,52,51,52,52,52,49,43,55,51,34,42,75,51,74,18,45,70,45,78,32,51,58,92,38,72,72,13,43,56,36,43,76,54,77,19,54,52,73,42,60,74,60,94,71,81,73,78,74,63,78,82,74,77,135

Radius of gyration: 13.08 Å; Cα contacts (8 Å, |Δi|>4): 102; chains: 1; bounding box: 36×25×27 Å

InterPro domains:
  IPR004405 Pelota [PTHR10853] (2-75)
  IPR005142 eRF1 domain 3 [PF03465] (2-68)
  IPR029064 Ribosomal protein eL30-like superfamily [G3DSA:3.30.1330.30] (1-78)
  IPR029064 Ribosomal protein eL30-like superfamily [SSF55315] (2-73)

Secondary structure (DSSP, 8-state):
-TT--EEEEEEEHHHHT-S-HHHHHHHHHHHHHHHHTT-EEEEE-TTSHHHHHHHHTTTEEEEESS--S-TTGGGS--

pLDDT: mean 85.78, std 12.74, range [36.19, 95.31]

Sequence (78 aa):
AEYGAINYLLLTDKVLHSDDIAHRGKYLKLMDSVESNGGKALVFSTLHSLGEELDQLTGIACILKYPLPDLDEDNNEV

Foldseek 3Di:
DVVLFFAEKEAEPCQCPDPDPVSNVVVVVVQVSNVVSVHHYDYDYCVDPVQVVCVVVVRIDTDTPDDDPPPPVVPDDD

Mean predicted aligned error: 6.09 Å

Organism: Saccharomyces bayanus (NCBI:txid4931)